Protein AF-A0A961TLB8-F1 (afdb_monomer_lite)

Structure (mmCIF, N/CA/C/O backbone):
data_AF-A0A961TLB8-F1
#
_entry.id   AF-A0A961TLB8-F1
#
loop_
_atom_site.group_PDB
_atom_site.id
_atom_site.type_symbol
_atom_site.label_atom_id
_atom_site.label_alt_id
_atom_site.label_comp_id
_atom_site.label_asym_id
_atom_site.label_entity_id
_atom_site.label_seq_id
_atom_site.pdbx_PDB_ins_code
_atom_site.Cartn_x
_atom_site.Cartn_y
_atom_site.Cartn_z
_atom_site.occupancy
_atom_site.B_iso_or_equiv
_atom_site.auth_seq_id
_atom_site.auth_comp_id
_atom_site.auth_asym_id
_atom_site.auth_atom_id
_atom_site.pdbx_PDB_model_num
ATOM 1 N N . MET A 1 1 ? 42.593 13.421 -28.107 1.00 38.81 1 MET A N 1
ATOM 2 C CA . MET A 1 1 ? 42.000 12.319 -28.885 1.00 38.81 1 MET A CA 1
ATOM 3 C C . MET A 1 1 ? 41.114 11.518 -27.947 1.00 38.81 1 MET A C 1
ATOM 5 O O . MET A 1 1 ? 41.633 10.916 -27.022 1.00 38.81 1 MET A O 1
ATOM 9 N N . ASN A 1 2 ? 39.811 11.623 -28.213 1.00 43.47 2 ASN A N 1
ATOM 10 C CA . ASN A 1 2 ? 38.687 10.736 -27.900 1.00 43.47 2 ASN A CA 1
ATOM 11 C C . ASN A 1 2 ? 38.327 10.442 -26.433 1.00 43.47 2 ASN A C 1
ATOM 13 O O . ASN A 1 2 ? 38.855 9.537 -25.796 1.00 43.47 2 ASN A O 1
ATOM 17 N N . ASP A 1 3 ? 37.362 11.235 -25.966 1.00 42.16 3 ASP A N 1
ATOM 18 C CA . ASP A 1 3 ? 36.072 10.838 -25.385 1.00 42.16 3 ASP A CA 1
ATOM 19 C C . ASP A 1 3 ? 35.928 9.415 -24.815 1.00 42.16 3 ASP A C 1
ATOM 21 O O . ASP A 1 3 ? 35.785 8.421 -25.526 1.00 42.16 3 ASP A O 1
ATOM 25 N N . THR A 1 4 ? 35.885 9.375 -23.483 1.00 55.94 4 THR A N 1
ATOM 26 C CA . THR A 1 4 ? 34.870 8.720 -22.646 1.00 55.94 4 THR A CA 1
ATOM 27 C C . THR A 1 4 ? 33.945 7.720 -23.353 1.00 55.94 4 THR A C 1
ATOM 29 O O . THR A 1 4 ? 32.931 8.097 -23.934 1.00 55.94 4 THR A O 1
ATOM 32 N N . SER A 1 5 ? 34.203 6.422 -23.182 1.00 45.62 5 SER A N 1
ATOM 33 C CA . SER A 1 5 ? 33.201 5.382 -23.440 1.00 45.62 5 SER A CA 1
ATOM 34 C C . SER A 1 5 ? 32.599 4.922 -22.112 1.00 45.62 5 SER A C 1
ATOM 36 O O . SER A 1 5 ? 32.984 3.893 -21.557 1.00 45.62 5 SER A O 1
ATOM 38 N N . CYS A 1 6 ? 31.649 5.705 -21.592 1.00 52.69 6 CYS A N 1
ATOM 39 C CA . CYS A 1 6 ? 30.725 5.279 -20.541 1.00 52.69 6 CYS A CA 1
ATOM 40 C C . CYS A 1 6 ? 29.830 4.158 -21.088 1.00 52.69 6 CYS A C 1
ATOM 42 O O . CYS A 1 6 ? 28.723 4.414 -21.548 1.00 52.69 6 CYS A O 1
ATOM 44 N N . ASN A 1 7 ? 30.310 2.918 -21.054 1.00 46.34 7 ASN A N 1
ATOM 45 C CA . ASN A 1 7 ? 29.504 1.734 -21.339 1.00 46.34 7 ASN A CA 1
ATOM 46 C C . ASN A 1 7 ? 29.252 0.974 -20.029 1.00 46.34 7 ASN A C 1
ATOM 48 O O . ASN A 1 7 ? 29.601 -0.196 -19.900 1.00 46.34 7 ASN A O 1
ATOM 52 N N . ALA A 1 8 ? 28.708 1.670 -19.022 1.00 53.56 8 ALA A N 1
ATOM 53 C CA . ALA A 1 8 ? 28.058 0.999 -17.901 1.00 53.56 8 ALA A CA 1
ATOM 54 C C . ALA A 1 8 ? 26.828 0.309 -18.493 1.00 53.56 8 ALA A C 1
ATOM 56 O O . ALA A 1 8 ? 25.924 0.964 -19.016 1.00 53.56 8 ALA A O 1
ATOM 57 N N . THR A 1 9 ? 26.891 -1.014 -18.569 1.00 55.06 9 THR A N 1
ATOM 58 C CA . THR A 1 9 ? 26.026 -1.784 -19.450 1.00 55.06 9 THR A CA 1
ATOM 59 C C . THR A 1 9 ? 24.578 -1.691 -18.974 1.00 55.06 9 THR A C 1
ATOM 61 O O . THR A 1 9 ? 24.293 -1.719 -17.780 1.00 55.06 9 THR A O 1
ATOM 64 N N . SER A 1 10 ? 23.631 -1.588 -19.907 1.00 55.62 10 SER A N 1
ATOM 65 C CA . SER A 1 10 ? 22.193 -1.506 -19.599 1.00 55.62 10 SER A CA 1
ATOM 66 C C . SER A 1 10 ? 21.684 -2.672 -18.727 1.00 55.62 10 SER A C 1
ATOM 68 O O . SER A 1 10 ? 20.637 -2.555 -18.093 1.00 55.62 10 SER A O 1
ATOM 70 N N . SER A 1 11 ? 22.427 -3.783 -18.683 1.00 59.09 11 SER A N 1
ATOM 71 C CA . SER A 1 11 ? 22.186 -4.940 -17.815 1.00 59.09 11 SER A CA 1
ATOM 72 C C . SER A 1 11 ? 22.530 -4.682 -16.345 1.00 59.09 11 SER A C 1
ATOM 74 O O . SER A 1 11 ? 21.822 -5.182 -15.471 1.00 59.09 11 SER A O 1
ATOM 76 N N . ASP A 1 12 ? 23.566 -3.886 -16.066 1.00 61.41 12 ASP A N 1
ATOM 77 C CA . ASP A 1 12 ? 23.963 -3.520 -14.700 1.00 61.41 12 ASP A CA 1
ATOM 78 C C . ASP A 1 12 ? 22.922 -2.580 -14.075 1.00 61.41 12 ASP A C 1
ATOM 80 O O . ASP A 1 12 ? 22.463 -2.811 -12.956 1.00 61.41 12 ASP A O 1
ATOM 84 N N . LEU A 1 13 ? 22.444 -1.594 -14.849 1.00 62.59 13 LEU A N 1
ATOM 85 C CA . LEU A 1 13 ? 21.357 -0.697 -14.435 1.00 62.59 13 LEU A CA 1
ATOM 86 C C . LEU A 1 13 ? 20.051 -1.457 -14.159 1.00 62.59 13 LEU A C 1
ATOM 88 O O . LEU A 1 13 ? 19.421 -1.238 -13.126 1.00 62.59 13 LEU A O 1
ATOM 92 N N . ALA A 1 14 ? 19.665 -2.391 -15.034 1.00 65.94 14 ALA A N 1
ATOM 93 C CA . ALA A 1 14 ? 18.462 -3.200 -14.833 1.00 65.94 14 ALA A CA 1
ATOM 94 C C . ALA A 1 14 ? 18.574 -4.135 -13.611 1.00 65.94 14 ALA A C 1
ATOM 96 O O . ALA A 1 14 ? 17.581 -4.394 -12.928 1.00 65.94 14 ALA A O 1
ATOM 97 N N . GLY A 1 15 ? 19.773 -4.651 -13.320 1.00 74.94 15 GLY A N 1
ATOM 98 C CA . GLY A 1 15 ? 20.042 -5.456 -12.127 1.00 74.94 15 GLY A CA 1
ATOM 99 C C . GLY A 1 15 ? 19.935 -4.652 -10.828 1.00 74.94 15 GLY A C 1
ATOM 100 O O . GLY A 1 15 ? 19.338 -5.123 -9.854 1.00 74.94 15 GLY A O 1
ATOM 101 N N . ASP A 1 16 ? 20.453 -3.424 -10.824 1.00 79.06 16 ASP A N 1
ATOM 102 C CA . ASP A 1 16 ? 20.382 -2.526 -9.670 1.00 79.06 16 ASP A CA 1
ATOM 103 C C . ASP A 1 16 ? 18.960 -2.006 -9.419 1.00 79.06 16 ASP A C 1
ATOM 105 O O . ASP A 1 16 ? 18.514 -1.975 -8.268 1.00 79.06 16 ASP A O 1
ATOM 109 N N . GLU A 1 17 ? 18.199 -1.694 -10.471 1.00 79.81 17 GLU A N 1
ATOM 110 C CA . GLU A 1 17 ? 16.787 -1.310 -10.347 1.00 79.81 17 GLU A CA 1
ATOM 111 C C . GLU A 1 17 ? 15.931 -2.439 -9.761 1.00 79.81 17 GLU A C 1
ATOM 113 O O . GLU A 1 17 ? 15.129 -2.196 -8.856 1.00 79.81 17 GLU A O 1
ATOM 118 N N . LYS A 1 18 ? 16.138 -3.689 -10.195 1.00 81.06 18 LYS A N 1
ATOM 119 C CA . LYS A 1 18 ? 15.446 -4.859 -9.623 1.00 81.06 18 LYS A CA 1
ATOM 120 C C . LYS A 1 18 ? 15.758 -5.040 -8.141 1.00 81.06 18 LYS A C 1
ATOM 122 O O . LYS A 1 18 ? 14.852 -5.257 -7.333 1.00 81.06 18 LYS A O 1
ATOM 127 N N . ARG A 1 19 ? 17.032 -4.910 -7.757 1.00 82.69 19 ARG A N 1
ATOM 128 C CA . ARG A 1 19 ? 17.449 -5.001 -6.349 1.00 82.69 19 ARG A CA 1
ATOM 129 C C . ARG A 1 19 ? 16.813 -3.892 -5.509 1.00 82.69 19 ARG A C 1
ATOM 131 O O . ARG A 1 19 ? 16.311 -4.174 -4.420 1.00 82.69 19 ARG A O 1
ATOM 138 N N . ALA A 1 20 ? 16.796 -2.660 -6.016 1.00 83.38 20 ALA A N 1
ATOM 139 C CA . ALA A 1 20 ? 16.159 -1.529 -5.348 1.00 83.38 20 ALA A CA 1
ATOM 140 C C . ALA A 1 20 ? 14.650 -1.757 -5.178 1.00 83.38 20 ALA A C 1
ATOM 142 O O . ALA A 1 20 ? 14.125 -1.595 -4.079 1.00 83.38 20 ALA A O 1
ATOM 143 N N . ASN A 1 21 ? 13.969 -2.217 -6.227 1.00 84.38 21 ASN A N 1
ATOM 144 C CA . ASN A 1 21 ? 12.544 -2.537 -6.205 1.00 84.38 21 ASN A CA 1
ATOM 145 C C . ASN A 1 21 ? 12.200 -3.586 -5.141 1.00 84.38 21 ASN A C 1
ATOM 1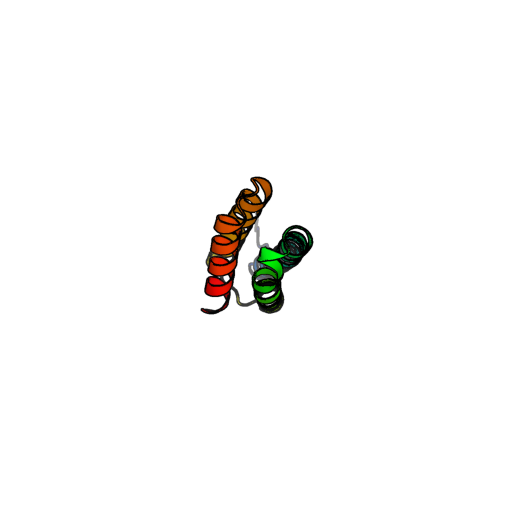47 O O . ASN A 1 21 ? 11.287 -3.389 -4.337 1.00 84.38 21 ASN A O 1
ATOM 151 N N . ARG A 1 22 ? 12.987 -4.663 -5.068 1.00 84.12 22 ARG A N 1
ATOM 152 C CA . ARG A 1 22 ? 12.828 -5.696 -4.039 1.00 84.12 22 ARG A CA 1
ATOM 153 C C . ARG A 1 22 ? 13.000 -5.136 -2.627 1.00 84.12 22 ARG A C 1
ATOM 155 O O . ARG A 1 22 ? 12.209 -5.461 -1.744 1.00 84.12 22 ARG A O 1
ATOM 162 N N . ALA A 1 23 ? 14.003 -4.284 -2.408 1.00 86.50 23 ALA A N 1
ATOM 163 C CA . ALA A 1 23 ? 14.228 -3.646 -1.111 1.00 86.50 23 ALA A CA 1
ATOM 164 C C . ALA A 1 23 ? 13.060 -2.729 -0.712 1.00 86.50 23 ALA A C 1
ATOM 166 O O . ALA A 1 23 ? 12.606 -2.773 0.432 1.00 86.50 23 ALA A O 1
ATOM 167 N N . ARG A 1 24 ? 12.523 -1.947 -1.656 1.00 87.38 24 ARG A N 1
ATOM 168 C CA . ARG A 1 24 ? 11.373 -1.067 -1.409 1.00 87.38 24 ARG A CA 1
ATOM 169 C C . ARG A 1 24 ? 10.109 -1.852 -1.067 1.00 87.38 24 ARG A C 1
ATOM 171 O O . ARG A 1 24 ? 9.450 -1.520 -0.087 1.00 87.38 24 ARG A O 1
ATOM 178 N N . LEU A 1 25 ? 9.817 -2.945 -1.775 1.00 87.06 25 LEU A N 1
ATOM 179 C CA . LEU A 1 25 ? 8.674 -3.808 -1.445 1.00 87.06 25 LEU A CA 1
ATOM 180 C C . LEU A 1 25 ? 8.855 -4.560 -0.117 1.00 87.06 25 LEU A C 1
ATOM 182 O O . LEU A 1 25 ? 7.892 -4.753 0.628 1.00 87.06 25 LEU A O 1
ATOM 186 N N . ALA A 1 26 ? 10.085 -4.939 0.238 1.00 88.06 26 ALA A N 1
ATOM 187 C CA . ALA A 1 26 ? 10.370 -5.492 1.560 1.00 88.06 26 ALA A CA 1
ATOM 188 C C . ALA A 1 26 ? 10.090 -4.465 2.674 1.00 88.06 26 ALA A C 1
ATOM 190 O O . ALA A 1 26 ? 9.439 -4.802 3.665 1.00 88.06 26 ALA A O 1
ATOM 191 N N . MET A 1 27 ? 10.499 -3.204 2.488 1.00 88.81 27 MET A N 1
ATOM 192 C CA . MET A 1 27 ? 10.158 -2.122 3.420 1.00 88.81 27 MET A CA 1
ATOM 193 C C . MET A 1 27 ? 8.651 -1.858 3.467 1.00 88.81 27 MET A C 1
ATOM 195 O O . MET A 1 27 ? 8.095 -1.717 4.552 1.00 88.81 27 MET A O 1
ATOM 199 N N . ALA A 1 28 ? 7.967 -1.862 2.322 1.00 88.44 28 ALA A N 1
ATOM 200 C CA . ALA A 1 28 ? 6.515 -1.718 2.267 1.00 88.44 28 ALA A CA 1
ATOM 201 C C . ALA A 1 28 ? 5.802 -2.811 3.076 1.00 88.44 28 ALA A C 1
ATOM 203 O O . ALA A 1 28 ? 4.903 -2.517 3.859 1.00 88.44 28 ALA A O 1
ATOM 204 N N . THR A 1 29 ? 6.266 -4.059 2.964 1.00 90.62 29 THR A N 1
ATOM 205 C CA . THR A 1 29 ? 5.750 -5.182 3.762 1.00 90.62 29 THR A CA 1
ATOM 206 C C . THR A 1 29 ? 5.921 -4.925 5.261 1.00 90.62 29 THR A C 1
ATOM 208 O O . THR A 1 29 ? 5.001 -5.179 6.037 1.00 90.62 29 THR A O 1
ATOM 211 N N . PHE A 1 30 ? 7.083 -4.412 5.675 1.00 90.25 30 PHE A N 1
ATOM 212 C CA . PHE A 1 30 ? 7.353 -4.076 7.073 1.00 90.25 30 PHE A CA 1
ATOM 213 C C . PHE A 1 30 ? 6.419 -2.974 7.588 1.00 90.25 30 PHE A C 1
ATOM 215 O O . PHE A 1 30 ? 5.827 -3.125 8.653 1.00 90.25 30 PHE A O 1
ATOM 222 N N . PHE A 1 31 ? 6.239 -1.897 6.823 1.00 88.81 31 PHE A N 1
ATOM 223 C CA . PHE A 1 31 ? 5.374 -0.786 7.215 1.00 88.81 31 PHE A CA 1
ATOM 224 C C . PHE A 1 31 ? 3.903 -1.184 7.314 1.00 88.81 31 PHE A C 1
ATOM 226 O O . PHE A 1 31 ? 3.244 -0.832 8.287 1.00 88.81 31 PHE A O 1
ATOM 233 N N . ILE A 1 32 ? 3.399 -1.968 6.360 1.00 89.69 32 ILE A N 1
ATOM 234 C CA . ILE A 1 32 ? 2.024 -2.478 6.407 1.00 89.69 32 ILE A CA 1
ATOM 235 C C . ILE A 1 32 ? 1.826 -3.375 7.639 1.00 89.69 32 ILE A C 1
ATOM 237 O O . ILE A 1 32 ? 0.826 -3.251 8.342 1.00 89.69 32 ILE A O 1
ATOM 241 N N . ALA A 1 33 ? 2.802 -4.232 7.959 1.00 88.38 33 ALA A N 1
ATOM 242 C CA . ALA A 1 33 ? 2.751 -5.048 9.171 1.00 88.38 33 ALA A CA 1
ATOM 243 C C . ALA A 1 33 ? 2.799 -4.200 10.457 1.00 88.38 33 ALA A C 1
ATOM 245 O O . ALA A 1 33 ? 2.127 -4.528 11.431 1.00 88.38 33 ALA A O 1
ATOM 246 N N . ALA A 1 34 ? 3.555 -3.098 10.466 1.00 89.38 34 ALA A N 1
ATOM 247 C CA . ALA A 1 34 ? 3.596 -2.179 11.600 1.00 89.38 34 ALA A CA 1
ATOM 248 C C . ALA A 1 34 ? 2.240 -1.491 11.831 1.00 89.38 34 ALA A C 1
ATOM 250 O O . ALA A 1 34 ? 1.788 -1.426 12.972 1.00 89.38 34 ALA A O 1
ATOM 251 N N . ILE A 1 35 ? 1.558 -1.054 10.765 1.00 88.88 35 ILE A N 1
ATOM 252 C CA . ILE A 1 35 ? 0.202 -0.484 10.859 1.00 88.88 35 ILE A CA 1
ATOM 253 C C . ILE A 1 35 ? -0.765 -1.508 11.468 1.00 88.88 35 ILE A C 1
ATOM 255 O O . ILE A 1 35 ? -1.503 -1.166 12.386 1.00 88.88 35 ILE A O 1
ATOM 259 N N . ALA A 1 36 ? -0.713 -2.772 11.031 1.00 89.31 36 ALA A N 1
ATOM 260 C CA . ALA A 1 36 ? -1.556 -3.845 11.571 1.00 89.31 36 ALA A CA 1
ATOM 261 C C . ALA A 1 36 ? -1.392 -4.045 13.089 1.00 89.31 36 ALA A C 1
ATOM 263 O O . ALA A 1 36 ? -2.352 -4.366 13.786 1.00 89.31 36 ALA A O 1
ATOM 264 N N . LEU A 1 37 ? -0.166 -3.878 13.598 1.00 86.06 37 LEU A N 1
ATOM 265 C CA . LEU A 1 37 ? 0.146 -4.032 15.020 1.00 86.06 37 LEU A CA 1
ATOM 266 C C . LEU A 1 37 ? -0.346 -2.849 15.861 1.00 86.06 37 LEU A C 1
ATOM 268 O O . LEU A 1 37 ? -0.714 -3.041 17.018 1.00 86.06 37 LEU A O 1
ATOM 272 N N . VAL A 1 38 ? -0.325 -1.638 15.299 1.00 88.19 38 VAL A N 1
ATOM 273 C CA . VAL A 1 38 ? -0.702 -0.404 16.007 1.00 88.19 38 VAL A CA 1
ATOM 274 C C . VAL A 1 38 ? -2.205 -0.126 15.908 1.00 88.19 38 VAL A C 1
ATOM 276 O O . VAL A 1 38 ? -2.800 0.319 16.887 1.00 88.19 38 VAL A O 1
ATOM 279 N N . SER A 1 39 ? -2.826 -0.439 14.768 1.00 87.56 39 SER A N 1
ATOM 280 C CA . SER A 1 39 ? -4.262 -0.284 14.512 1.00 87.56 39 SER A CA 1
ATOM 281 C C . SER A 1 39 ? -4.910 -1.653 14.251 1.00 87.56 39 SER A C 1
ATOM 283 O O . SER A 1 39 ? -4.976 -2.0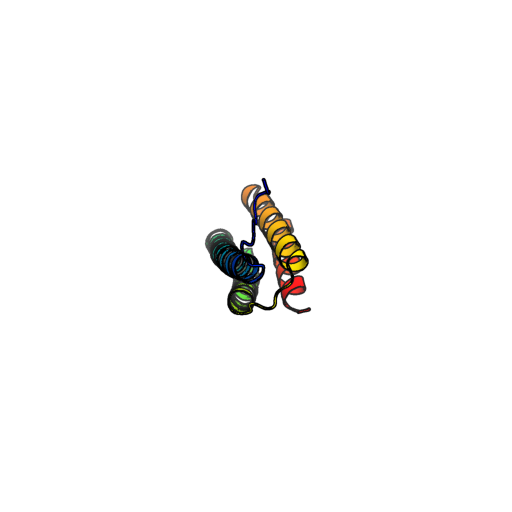95 13.101 1.00 87.56 39 SER A O 1
ATOM 285 N N . PRO A 1 40 ? -5.457 -2.326 15.286 1.00 86.81 40 PRO A N 1
ATOM 286 C CA . PRO A 1 40 ? -6.125 -3.624 15.137 1.00 86.81 40 PRO A CA 1
ATOM 287 C C . PRO A 1 40 ? -7.314 -3.597 14.167 1.00 86.81 40 PRO A C 1
ATOM 289 O O . PRO A 1 40 ? -7.633 -4.608 13.549 1.00 86.81 40 PRO A O 1
ATOM 292 N N . SER A 1 41 ? -7.947 -2.430 14.013 1.00 87.25 41 SER A N 1
ATOM 293 C CA . SER A 1 41 ? -9.028 -2.153 13.057 1.00 87.25 41 SER A CA 1
ATOM 294 C C . SER A 1 41 ? -8.612 -2.294 11.589 1.00 87.25 41 SER A C 1
ATOM 296 O O . SER A 1 41 ? -9.488 -2.392 10.736 1.00 87.25 41 SER A O 1
ATOM 298 N N . LEU A 1 42 ? -7.305 -2.278 11.305 1.00 89.69 42 LEU A N 1
ATOM 299 C CA . LEU A 1 42 ? -6.716 -2.376 9.968 1.00 89.69 42 LEU A CA 1
ATOM 300 C C . LEU A 1 42 ? -5.964 -3.694 9.758 1.00 89.69 42 LEU A C 1
ATOM 302 O O . LEU A 1 42 ? -5.351 -3.890 8.709 1.00 89.69 42 LEU A O 1
ATOM 306 N N . ALA A 1 43 ? -5.929 -4.574 10.763 1.00 89.62 43 ALA A N 1
ATOM 307 C CA . ALA A 1 43 ? -5.044 -5.732 10.765 1.00 89.62 43 ALA A CA 1
ATOM 308 C C . ALA A 1 43 ? -5.358 -6.726 9.637 1.00 89.62 43 ALA A C 1
ATOM 310 O O . ALA A 1 43 ? -4.431 -7.270 9.035 1.00 89.62 43 ALA A O 1
ATOM 311 N N . GLU A 1 44 ? -6.639 -6.928 9.321 1.00 89.31 44 GLU A N 1
ATOM 312 C CA . GLU A 1 44 ? -7.077 -7.813 8.238 1.00 89.31 44 GLU A CA 1
ATOM 313 C C . GLU A 1 44 ? -6.646 -7.261 6.872 1.00 89.31 44 GLU A C 1
ATOM 315 O O . GLU A 1 44 ? -5.929 -7.934 6.128 1.00 89.31 44 GLU A O 1
ATOM 320 N N . GLU A 1 45 ? -6.967 -5.997 6.578 1.00 90.62 45 GLU A N 1
ATOM 321 C CA . GLU A 1 45 ? -6.599 -5.359 5.313 1.00 90.62 45 GLU A CA 1
ATOM 322 C C . GLU A 1 45 ? -5.080 -5.263 5.147 1.00 90.62 45 GLU A C 1
ATOM 324 O O . GLU A 1 45 ? -4.554 -5.482 4.051 1.00 90.62 45 GLU A O 1
ATOM 329 N N . CYS A 1 46 ? -4.356 -4.969 6.228 1.00 91.25 46 CYS A N 1
ATOM 330 C CA . CYS A 1 46 ? -2.899 -4.947 6.224 1.00 91.25 46 CYS A CA 1
ATOM 331 C C . CYS A 1 46 ? -2.312 -6.338 5.965 1.00 91.25 46 CYS A C 1
ATOM 333 O O . CYS A 1 46 ? -1.370 -6.458 5.183 1.00 91.25 46 CYS A O 1
ATOM 335 N N . SER A 1 47 ? -2.850 -7.391 6.586 1.00 89.94 47 SER A N 1
ATOM 336 C CA . SER A 1 47 ? -2.359 -8.763 6.419 1.00 89.94 47 SER A CA 1
ATOM 337 C C . SER A 1 47 ? -2.485 -9.233 4.968 1.00 89.94 47 SER A C 1
ATOM 339 O O . SER A 1 47 ? -1.496 -9.673 4.371 1.00 89.94 47 SER A O 1
ATOM 341 N N . ASP A 1 48 ? -3.665 -9.056 4.370 1.00 90.12 48 ASP A N 1
ATOM 342 C CA . ASP A 1 48 ? -3.915 -9.375 2.960 1.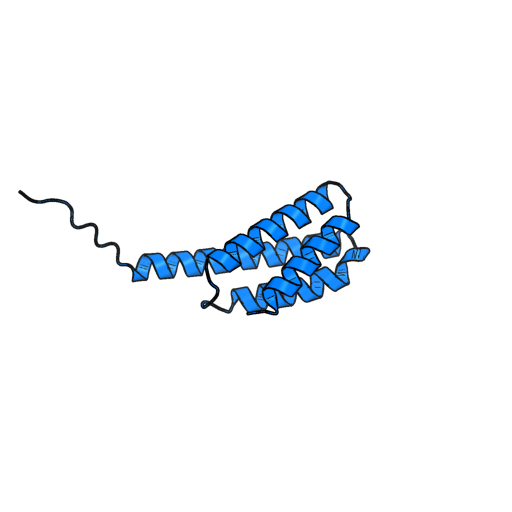00 90.12 48 ASP A CA 1
ATOM 343 C C . ASP A 1 48 ? -2.942 -8.634 2.041 1.00 90.12 48 ASP A C 1
ATOM 345 O O . ASP A 1 48 ? -2.302 -9.208 1.153 1.00 90.12 48 ASP A O 1
ATOM 349 N N . THR A 1 49 ? -2.797 -7.333 2.285 1.00 90.50 49 THR A N 1
ATOM 350 C CA . THR A 1 49 ? -1.983 -6.455 1.451 1.00 90.50 49 THR A CA 1
ATOM 351 C C . THR A 1 49 ? -0.493 -6.769 1.596 1.00 90.50 49 THR A C 1
ATOM 353 O O . THR A 1 49 ? 0.228 -6.814 0.599 1.00 90.50 49 THR A O 1
ATOM 356 N N . ALA A 1 50 ? -0.017 -7.074 2.805 1.00 89.62 50 ALA A N 1
ATOM 357 C CA . ALA A 1 50 ? 1.362 -7.487 3.056 1.00 89.62 50 ALA A CA 1
ATOM 358 C C . ALA A 1 50 ? 1.714 -8.797 2.330 1.00 89.62 50 ALA A C 1
ATOM 360 O O . ALA A 1 50 ? 2.843 -8.954 1.855 1.00 89.62 50 ALA A O 1
ATOM 361 N N . GLY A 1 51 ? 0.757 -9.723 2.207 1.00 88.56 51 GLY A N 1
ATOM 362 C CA . GLY A 1 51 ? 0.909 -10.940 1.409 1.00 88.56 51 GLY A CA 1
ATOM 363 C C . GLY A 1 51 ? 1.157 -10.638 -0.071 1.00 88.56 51 GLY A C 1
ATOM 364 O O . GLY A 1 51 ? 2.110 -11.160 -0.656 1.00 88.56 51 GLY A O 1
ATOM 365 N N . LEU A 1 52 ? 0.359 -9.740 -0.653 1.00 88.75 52 LEU A N 1
ATOM 366 C CA . LEU A 1 52 ? 0.500 -9.325 -2.053 1.00 88.75 52 LEU A CA 1
ATOM 367 C C . LEU A 1 52 ? 1.792 -8.544 -2.308 1.00 88.75 52 LEU A C 1
ATOM 369 O O . LEU A 1 52 ? 2.492 -8.823 -3.277 1.00 88.75 52 LEU A O 1
ATOM 373 N N . VAL A 1 53 ? 2.163 -7.619 -1.420 1.00 87.81 53 VAL A N 1
ATOM 374 C CA . VAL A 1 53 ? 3.428 -6.871 -1.529 1.00 87.81 53 VAL A CA 1
ATOM 375 C C . VAL A 1 53 ? 4.624 -7.823 -1.471 1.00 87.81 53 VAL A C 1
ATOM 377 O O . VAL A 1 53 ? 5.583 -7.671 -2.228 1.00 87.81 53 VAL A O 1
ATOM 380 N N . ARG A 1 54 ? 4.564 -8.856 -0.622 1.00 87.38 54 ARG A N 1
ATOM 381 C CA . ARG A 1 54 ? 5.602 -9.890 -0.548 1.00 87.38 54 ARG A CA 1
ATOM 382 C C . ARG A 1 54 ? 5.661 -10.746 -1.813 1.00 87.38 54 ARG A C 1
ATOM 384 O O . ARG A 1 54 ? 6.758 -11.140 -2.210 1.00 87.38 54 ARG A O 1
ATOM 391 N N . ALA A 1 55 ? 4.518 -11.049 -2.425 1.00 87.00 55 ALA A N 1
ATOM 392 C CA . ALA A 1 55 ? 4.470 -11.737 -3.712 1.00 87.00 55 ALA A CA 1
ATOM 393 C C . ALA A 1 55 ? 5.095 -10.869 -4.815 1.00 87.00 55 ALA A C 1
ATOM 395 O O . ALA A 1 55 ? 5.999 -11.336 -5.503 1.00 87.00 55 ALA A O 1
ATOM 396 N N . ALA A 1 56 ? 4.731 -9.586 -4.881 1.00 85.19 56 ALA A N 1
ATOM 397 C CA . ALA A 1 56 ? 5.324 -8.619 -5.802 1.00 85.19 56 ALA A CA 1
ATOM 398 C C . ALA A 1 56 ? 6.837 -8.450 -5.582 1.00 85.19 56 ALA A C 1
ATOM 400 O O . ALA A 1 56 ? 7.585 -8.287 -6.535 1.00 85.19 56 ALA A O 1
ATOM 401 N N . ALA A 1 57 ? 7.333 -8.558 -4.342 1.00 84.19 57 ALA A N 1
ATOM 402 C CA . ALA A 1 57 ? 8.771 -8.474 -4.054 1.00 84.19 57 ALA A CA 1
ATOM 403 C C . ALA A 1 57 ? 9.576 -9.639 -4.656 1.00 84.19 57 ALA A C 1
ATOM 405 O O . ALA A 1 57 ? 10.795 -9.539 -4.818 1.00 84.19 57 ALA A O 1
ATOM 406 N N . ARG A 1 58 ? 8.904 -10.760 -4.940 1.00 82.81 58 ARG A N 1
ATOM 407 C CA . ARG A 1 58 ? 9.482 -11.939 -5.596 1.00 82.81 58 ARG A CA 1
ATOM 408 C C . ARG A 1 58 ? 9.320 -11.895 -7.115 1.00 82.81 58 ARG A C 1
ATOM 410 O O . ARG A 1 58 ? 9.962 -12.695 -7.789 1.00 82.81 58 ARG A O 1
ATOM 417 N N . ASP A 1 59 ? 8.486 -10.994 -7.629 1.00 81.88 59 ASP A N 1
ATOM 418 C CA . ASP A 1 59 ? 8.247 -10.809 -9.052 1.00 81.88 59 ASP A CA 1
ATOM 419 C C . ASP A 1 59 ? 9.121 -9.671 -9.603 1.00 81.88 59 ASP A C 1
ATOM 421 O O . ASP A 1 59 ? 8.886 -8.485 -9.372 1.00 81.88 59 ASP A O 1
ATOM 425 N N . ASP A 1 60 ? 10.149 -10.040 -10.366 1.00 73.75 60 ASP A N 1
ATOM 426 C CA . ASP A 1 60 ? 11.082 -9.089 -10.977 1.00 73.75 60 ASP A CA 1
ATOM 427 C C . ASP A 1 60 ? 10.527 -8.443 -12.268 1.00 73.75 60 ASP A C 1
ATOM 429 O O . ASP A 1 60 ? 11.247 -7.689 -12.931 1.00 73.75 60 ASP A O 1
ATOM 433 N N . SER A 1 61 ? 9.280 -8.745 -12.655 1.00 78.44 61 SER A N 1
ATOM 434 C CA . SER A 1 61 ? 8.633 -8.216 -13.864 1.00 78.44 61 SER A CA 1
ATOM 435 C C . SER A 1 61 ? 7.841 -6.923 -13.638 1.00 78.44 61 SER A C 1
ATOM 437 O O . SER A 1 61 ? 7.347 -6.328 -14.599 1.00 78.44 61 SER A O 1
ATOM 439 N N . MET A 1 62 ? 7.737 -6.450 -12.389 1.00 76.88 62 MET A N 1
ATOM 440 C CA . MET A 1 62 ? 6.872 -5.317 -12.073 1.00 76.88 62 MET A CA 1
ATOM 441 C C . MET A 1 62 ? 7.366 -4.002 -12.718 1.00 76.88 62 MET A C 1
ATOM 443 O O . MET A 1 62 ? 8.498 -3.575 -12.463 1.00 76.88 62 MET A O 1
ATOM 447 N N . PRO A 1 63 ? 6.525 -3.312 -13.516 1.00 77.81 63 PRO A N 1
ATOM 448 C CA . PRO A 1 63 ? 6.888 -2.051 -14.157 1.00 77.81 63 PRO A CA 1
ATOM 449 C C . PRO A 1 63 ? 7.221 -0.941 -13.153 1.00 77.81 63 PRO A C 1
ATOM 451 O O . PRO A 1 63 ? 6.576 -0.811 -12.109 1.00 77.81 63 PRO A O 1
ATOM 454 N N . ARG A 1 64 ? 8.164 -0.064 -13.518 1.00 77.88 64 ARG A N 1
ATOM 455 C CA . ARG A 1 64 ? 8.590 1.084 -12.697 1.00 77.88 64 ARG A CA 1
ATOM 456 C C . ARG A 1 64 ? 7.430 2.005 -12.302 1.00 77.88 64 ARG A C 1
ATOM 458 O O . ARG A 1 64 ? 7.344 2.413 -11.148 1.00 77.88 64 ARG A O 1
ATOM 465 N N . ASP A 1 65 ? 6.511 2.281 -13.223 1.00 81.00 65 ASP A N 1
ATOM 466 C CA . ASP A 1 65 ? 5.355 3.151 -12.961 1.00 81.00 65 ASP A CA 1
ATOM 467 C C . ASP A 1 65 ? 4.388 2.540 -11.938 1.00 81.00 65 ASP A C 1
ATOM 469 O O . ASP A 1 65 ? 3.816 3.250 -11.103 1.00 81.00 65 ASP A O 1
ATOM 473 N N . LYS A 1 66 ? 4.244 1.206 -11.947 1.00 80.06 66 LYS A N 1
ATOM 474 C CA . LYS A 1 66 ? 3.459 0.491 -10.933 1.00 80.06 66 LYS A CA 1
ATOM 475 C C . LYS A 1 66 ? 4.134 0.585 -9.567 1.00 80.06 66 LYS A C 1
ATOM 477 O O . LYS A 1 66 ? 3.459 0.888 -8.589 1.00 80.06 66 LYS A O 1
ATOM 482 N N . MET A 1 67 ? 5.458 0.422 -9.505 1.00 82.44 67 MET A N 1
ATOM 483 C CA . MET A 1 67 ? 6.212 0.595 -8.259 1.00 82.44 67 MET A CA 1
ATOM 484 C C . MET A 1 67 ? 6.033 1.996 -7.668 1.00 82.44 67 MET A C 1
ATOM 486 O O . MET A 1 67 ? 5.691 2.133 -6.497 1.00 82.44 67 MET A O 1
ATOM 490 N N . HIS A 1 68 ? 6.170 3.032 -8.496 1.00 84.06 68 HIS A N 1
ATOM 491 C CA . HIS A 1 68 ? 5.988 4.421 -8.066 1.00 84.06 68 HIS A CA 1
ATOM 492 C C . HIS A 1 68 ? 4.572 4.691 -7.540 1.00 84.06 68 HIS A C 1
ATOM 494 O O . HIS A 1 68 ? 4.368 5.444 -6.587 1.00 84.06 68 HIS A O 1
ATOM 500 N N . THR A 1 69 ? 3.573 4.049 -8.144 1.00 85.25 69 THR A N 1
ATOM 501 C CA . THR A 1 69 ? 2.180 4.140 -7.694 1.00 85.25 69 THR A CA 1
ATOM 502 C C . THR A 1 69 ? 1.987 3.495 -6.319 1.00 85.25 69 THR A C 1
ATOM 504 O O . THR A 1 69 ? 1.324 4.083 -5.462 1.00 85.25 69 THR A O 1
ATOM 507 N N . LEU A 1 70 ? 2.594 2.326 -6.085 1.00 84.62 70 LEU A N 1
ATOM 508 C CA . LEU A 1 70 ? 2.548 1.628 -4.796 1.00 84.62 70 LEU A CA 1
ATOM 509 C C . LEU A 1 70 ? 3.261 2.414 -3.695 1.00 84.62 70 LEU A C 1
ATOM 511 O O . LEU A 1 70 ? 2.708 2.569 -2.611 1.00 84.62 70 LEU A O 1
ATOM 515 N N . GLU A 1 71 ? 4.446 2.954 -3.980 1.00 85.69 71 GLU A N 1
ATOM 516 C CA . GLU A 1 71 ? 5.201 3.786 -3.035 1.00 85.69 71 GLU A CA 1
ATOM 517 C C . GLU A 1 71 ? 4.377 4.991 -2.583 1.00 85.69 71 GLU A C 1
ATOM 519 O O . GLU A 1 71 ? 4.200 5.207 -1.386 1.00 85.69 71 GLU A O 1
ATOM 524 N N . ARG A 1 72 ? 3.768 5.716 -3.527 1.00 89.31 72 ARG A N 1
ATOM 525 C CA . ARG A 1 72 ? 2.910 6.860 -3.197 1.00 89.31 72 ARG A CA 1
ATOM 526 C C . ARG A 1 72 ? 1.684 6.474 -2.376 1.00 89.31 72 ARG A C 1
ATOM 528 O O . ARG A 1 72 ? 1.277 7.238 -1.506 1.00 89.31 72 ARG A O 1
ATOM 535 N N . ALA A 1 73 ? 1.048 5.344 -2.677 1.00 87.94 73 ALA A N 1
ATOM 536 C CA . ALA A 1 73 ? -0.101 4.872 -1.904 1.00 87.94 73 ALA A CA 1
ATOM 537 C C . ALA A 1 73 ? 0.308 4.472 -0.478 1.00 87.94 73 ALA A C 1
ATOM 539 O O . ALA A 1 73 ? -0.377 4.830 0.478 1.00 87.94 73 ALA A O 1
ATOM 540 N N . LEU A 1 74 ? 1.467 3.830 -0.315 1.00 87.88 74 LEU A N 1
ATOM 541 C CA . LEU A 1 74 ? 2.024 3.515 0.997 1.00 87.88 74 LEU A CA 1
ATOM 542 C C . LEU A 1 74 ? 2.368 4.781 1.796 1.00 87.88 74 LEU A C 1
ATOM 544 O O . LEU A 1 74 ? 2.028 4.868 2.973 1.00 87.88 74 LEU A O 1
ATOM 548 N N . GLU A 1 75 ? 3.003 5.774 1.170 1.00 90.62 75 GLU A N 1
ATOM 549 C CA . GLU A 1 75 ? 3.307 7.063 1.806 1.00 90.62 75 GLU A CA 1
ATOM 550 C C . GLU A 1 75 ? 2.038 7.767 2.298 1.00 90.62 75 GLU A C 1
ATOM 552 O O . GLU A 1 75 ? 2.010 8.279 3.419 1.00 90.62 75 GLU A O 1
ATOM 557 N N . ARG A 1 76 ? 0.962 7.755 1.498 1.00 91.81 76 ARG A N 1
ATOM 558 C CA . ARG A 1 76 ? -0.337 8.300 1.917 1.00 91.81 76 ARG A CA 1
ATOM 559 C C . ARG A 1 76 ? -0.936 7.499 3.068 1.00 91.81 76 ARG A C 1
ATOM 561 O O . ARG A 1 76 ? -1.326 8.104 4.063 1.00 91.81 76 ARG A O 1
ATOM 568 N N . ALA A 1 77 ? -0.951 6.166 2.985 1.00 90.25 77 ALA A N 1
ATOM 569 C CA . ALA A 1 77 ? -1.453 5.303 4.056 1.00 90.25 77 ALA A CA 1
ATOM 570 C C . ALA A 1 77 ? -0.730 5.564 5.388 1.00 90.25 77 ALA A C 1
ATOM 572 O O . ALA A 1 77 ? -1.379 5.743 6.419 1.00 90.25 77 ALA A O 1
ATOM 573 N N . LEU A 1 78 ? 0.603 5.664 5.355 1.00 89.00 78 LEU A N 1
ATOM 574 C CA . LEU A 1 78 ? 1.427 6.008 6.514 1.00 89.00 78 LEU A CA 1
ATOM 575 C C . LEU A 1 78 ? 1.139 7.421 7.025 1.00 89.00 78 LEU A C 1
ATOM 577 O O . LEU A 1 78 ? 1.036 7.627 8.231 1.00 89.00 78 LEU A O 1
ATOM 581 N N . GLY A 1 79 ? 0.966 8.388 6.122 1.00 92.25 79 GLY A N 1
ATOM 582 C CA . GLY A 1 79 ? 0.600 9.757 6.475 1.00 92.25 79 GLY A CA 1
ATOM 583 C C . GLY A 1 79 ? -0.760 9.854 7.171 1.00 92.25 79 GLY A C 1
ATOM 584 O O . GLY A 1 79 ? -0.900 10.612 8.130 1.00 92.25 79 GLY A O 1
ATOM 585 N N . HIS A 1 80 ? -1.751 9.075 6.731 1.00 92.56 80 HIS A N 1
ATOM 586 C CA . HIS A 1 80 ? -3.064 9.000 7.374 1.00 92.56 80 HIS A CA 1
ATOM 587 C C . HIS A 1 80 ? -2.997 8.301 8.732 1.00 92.56 80 HIS A C 1
ATOM 589 O O . HIS A 1 80 ? -3.514 8.836 9.711 1.00 92.56 80 HIS A O 1
ATOM 595 N N . HIS A 1 81 ? -2.276 7.180 8.823 1.00 88.81 81 HIS A N 1
ATOM 596 C CA . HIS A 1 81 ? -2.062 6.480 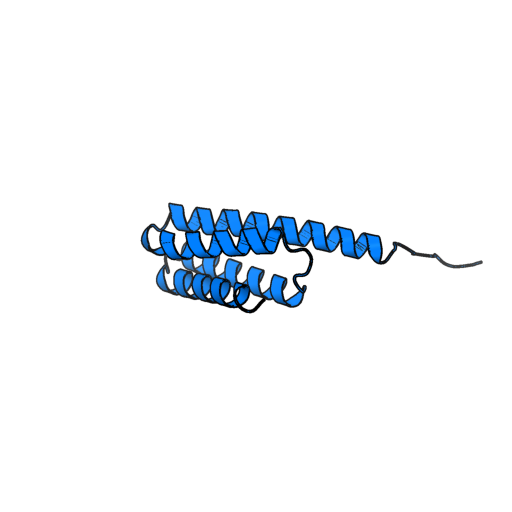10.089 1.00 88.81 81 HIS A CA 1
ATOM 597 C C . HIS A 1 81 ? -1.354 7.369 11.124 1.00 88.81 81 HIS A C 1
ATOM 599 O O . HIS A 1 81 ? -1.803 7.478 12.260 1.00 88.81 81 HIS A O 1
ATOM 605 N N . ALA A 1 82 ? -0.312 8.103 10.718 1.00 89.31 82 ALA A N 1
ATOM 606 C CA . ALA A 1 82 ? 0.400 9.040 11.590 1.00 89.31 82 ALA A CA 1
ATOM 607 C C . ALA A 1 82 ? -0.480 10.200 12.097 1.00 89.31 82 ALA A C 1
ATOM 609 O O . ALA A 1 82 ? -0.182 10.796 13.130 1.00 89.31 82 ALA A O 1
ATOM 610 N N . ARG A 1 83 ? -1.562 10.529 11.382 1.00 92.00 83 ARG A N 1
ATOM 611 C CA . ARG A 1 83 ? -2.558 11.536 11.784 1.00 92.00 83 ARG A CA 1
ATOM 612 C C . ARG A 1 83 ? -3.703 10.952 12.619 1.00 92.00 83 ARG A C 1
ATOM 614 O O . ARG A 1 83 ? -4.556 11.717 13.057 1.00 92.00 83 ARG A O 1
ATOM 621 N N . GLY A 1 84 ? -3.734 9.634 12.826 1.00 89.19 84 GLY A N 1
ATOM 622 C CA . GLY A 1 84 ? -4.836 8.931 13.487 1.00 89.19 84 GLY A CA 1
ATOM 623 C C . GLY A 1 84 ? -6.094 8.791 12.623 1.00 89.19 84 GLY A C 1
ATOM 624 O O . GLY A 1 84 ? -7.174 8.551 13.155 1.00 89.19 84 GLY A O 1
ATOM 625 N N . ASP A 1 85 ? -5.980 8.962 11.302 1.00 92.94 85 ASP A N 1
ATOM 626 C CA . ASP A 1 85 ? -7.086 8.783 10.358 1.00 92.94 85 ASP A CA 1
ATOM 627 C C . ASP A 1 85 ? -7.078 7.354 9.799 1.00 92.94 85 ASP A C 1
ATOM 629 O O . ASP A 1 85 ? -6.636 7.084 8.677 1.00 92.94 85 ASP A O 1
ATOM 633 N N . ASP A 1 86 ? -7.553 6.418 10.620 1.00 88.62 86 ASP A N 1
ATOM 634 C CA . ASP A 1 86 ? -7.615 4.996 10.270 1.00 88.62 86 ASP A CA 1
ATOM 635 C C . ASP A 1 86 ? -8.514 4.736 9.049 1.00 88.62 86 ASP A C 1
ATOM 637 O O . ASP A 1 86 ? -8.245 3.823 8.269 1.00 88.62 86 ASP A O 1
ATOM 641 N N . LEU A 1 87 ?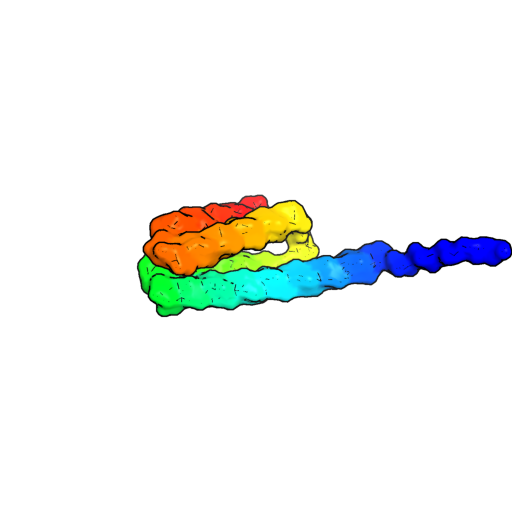 -9.563 5.542 8.832 1.00 90.69 87 LEU A N 1
ATOM 642 C CA . LEU A 1 87 ? -10.455 5.364 7.685 1.00 90.69 87 LEU A CA 1
ATOM 643 C C . LEU A 1 87 ? -9.734 5.688 6.376 1.00 90.69 87 LEU A C 1
ATOM 645 O O . LEU A 1 87 ? -9.782 4.885 5.442 1.00 90.69 87 LEU A O 1
ATOM 649 N N . ALA A 1 88 ? -9.055 6.834 6.307 1.00 92.19 88 ALA A N 1
ATOM 650 C CA . ALA A 1 88 ? -8.276 7.190 5.129 1.00 92.19 88 ALA A CA 1
ATOM 651 C C . ALA A 1 88 ? -7.088 6.236 4.929 1.00 92.19 88 ALA A C 1
ATOM 653 O O . ALA A 1 88 ? -6.820 5.821 3.801 1.00 92.19 88 ALA A O 1
ATOM 654 N N . CYS A 1 89 ? -6.441 5.801 6.017 1.00 92.62 89 CYS A N 1
ATOM 655 C CA . CYS A 1 89 ? -5.402 4.773 5.959 1.00 92.62 89 CYS A CA 1
ATOM 656 C C . CYS A 1 89 ? -5.929 3.478 5.320 1.00 92.62 89 CYS A C 1
ATOM 658 O O . CYS A 1 89 ? -5.337 2.962 4.371 1.00 92.62 89 CYS A O 1
ATOM 660 N N . ARG A 1 90 ? -7.098 2.998 5.762 1.00 92.25 90 ARG A N 1
ATOM 661 C CA . ARG A 1 90 ? -7.747 1.804 5.209 1.00 92.25 90 ARG A CA 1
ATOM 662 C C . ARG A 1 90 ? -8.054 1.927 3.722 1.00 92.25 90 ARG A C 1
ATOM 664 O O . ARG A 1 90 ? -7.925 0.947 2.986 1.00 92.25 90 ARG A O 1
ATOM 671 N N . LEU A 1 91 ? -8.509 3.096 3.275 1.00 91.81 91 LEU A N 1
ATOM 672 C CA . LEU A 1 91 ? -8.819 3.333 1.864 1.00 91.81 91 LEU A CA 1
ATOM 673 C C . LEU A 1 91 ? -7.555 3.259 1.002 1.00 91.81 91 LEU A C 1
ATOM 675 O O . LEU A 1 91 ? -7.575 2.610 -0.043 1.00 91.81 91 LEU A O 1
ATOM 679 N N . GLU A 1 92 ? -6.447 3.835 1.466 1.00 93.00 92 GLU A N 1
ATOM 680 C CA . GLU A 1 92 ? -5.163 3.755 0.763 1.00 93.00 92 GLU A CA 1
ATOM 681 C C . GLU A 1 92 ? -4.601 2.327 0.744 1.00 93.00 92 GLU A C 1
ATOM 683 O O . GLU A 1 92 ? -4.155 1.865 -0.306 1.00 93.00 92 GLU A O 1
ATOM 688 N N . ILE A 1 93 ? -4.697 1.578 1.851 1.00 91.38 93 ILE A N 1
ATOM 689 C CA . ILE A 1 93 ? -4.290 0.160 1.891 1.00 91.38 93 ILE A CA 1
ATOM 690 C C . ILE A 1 93 ? -5.132 -0.682 0.926 1.00 91.38 93 ILE A C 1
ATOM 692 O O . ILE A 1 93 ? -4.589 -1.491 0.175 1.00 91.38 93 ILE A O 1
ATOM 696 N N . ASN A 1 94 ? -6.445 -0.453 0.862 1.00 90.31 94 ASN A N 1
ATOM 697 C CA . ASN A 1 94 ? -7.306 -1.135 -0.104 1.00 90.31 94 ASN A CA 1
ATOM 698 C C . ASN A 1 94 ? -6.994 -0.749 -1.553 1.00 90.31 94 ASN A C 1
ATOM 700 O O . ASN A 1 94 ? -7.004 -1.618 -2.427 1.00 90.31 94 ASN A O 1
ATOM 704 N N . SER A 1 95 ? -6.684 0.521 -1.818 1.00 88.06 95 SER A N 1
ATOM 705 C CA . SER A 1 95 ? -6.245 0.962 -3.143 1.00 88.06 95 SER A CA 1
ATOM 706 C C . SER A 1 95 ? -4.923 0.300 -3.537 1.00 88.06 95 SER A C 1
ATOM 708 O O . SER A 1 95 ? -4.758 -0.096 -4.692 1.00 88.06 95 SER A O 1
ATOM 710 N N . LEU A 1 96 ? -3.999 0.139 -2.585 1.00 87.62 96 LEU A N 1
ATOM 711 C CA . LEU A 1 96 ? -2.734 -0.562 -2.787 1.00 87.62 96 LEU A CA 1
ATOM 712 C C . LEU A 1 96 ? -2.973 -2.047 -3.092 1.00 87.62 96 LEU A C 1
ATOM 714 O O . LEU A 1 96 ? -2.429 -2.569 -4.064 1.00 87.62 96 LEU A O 1
ATOM 718 N N . ARG A 1 97 ? -3.862 -2.702 -2.334 1.00 88.69 97 ARG A N 1
ATOM 719 C CA . ARG A 1 97 ? -4.300 -4.085 -2.573 1.00 88.69 97 ARG A CA 1
ATOM 720 C C . ARG A 1 97 ? -4.860 -4.269 -3.983 1.00 88.69 97 ARG A C 1
ATOM 722 O O . ARG A 1 97 ? -4.447 -5.182 -4.688 1.00 88.69 97 ARG A O 1
ATOM 729 N N . GLN A 1 98 ? -5.761 -3.390 -4.418 1.00 86.25 98 GLN A N 1
ATOM 730 C CA . GLN A 1 98 ? -6.337 -3.446 -5.766 1.00 86.25 98 GLN A CA 1
ATOM 731 C C . GLN A 1 98 ? -5.279 -3.249 -6.855 1.00 86.25 98 GLN A C 1
ATOM 733 O O . GLN A 1 98 ? -5.269 -3.995 -7.830 1.00 86.25 98 GLN A O 1
ATOM 738 N N . GLY A 1 99 ? -4.350 -2.305 -6.674 1.00 83.88 99 GLY A N 1
ATOM 739 C CA . GLY A 1 99 ? -3.250 -2.085 -7.618 1.00 83.88 99 GLY A CA 1
ATOM 740 C C . GLY A 1 99 ? -2.355 -3.315 -7.814 1.00 83.88 99 GLY A C 1
ATOM 741 O O . GLY A 1 99 ? -1.850 -3.529 -8.915 1.00 83.88 99 GLY A O 1
ATOM 742 N N . LEU A 1 100 ? -2.210 -4.139 -6.772 1.00 83.69 100 LEU A N 1
ATOM 743 C CA . LEU A 1 100 ? -1.453 -5.395 -6.792 1.00 83.69 100 LEU A CA 1
ATOM 744 C C . LEU A 1 100 ? -2.231 -6.592 -7.358 1.00 83.69 100 LEU A C 1
ATOM 746 O O . LEU A 1 100 ? -1.615 -7.597 -7.681 1.00 83.69 100 LEU A O 1
ATOM 750 N N . LEU A 1 101 ? -3.562 -6.527 -7.455 1.00 81.44 101 LEU A N 1
ATOM 751 C CA . LEU A 1 101 ? -4.384 -7.618 -8.004 1.00 81.44 101 LEU A CA 1
ATOM 752 C C . LEU A 1 101 ? -4.590 -7.516 -9.523 1.00 81.44 101 LEU A C 1
ATOM 754 O O . LEU A 1 101 ? -4.996 -8.490 -10.149 1.00 81.44 101 LEU A O 1
ATOM 758 N N . VAL A 1 102 ? -4.332 -6.350 -10.123 1.00 72.31 102 VAL A N 1
ATOM 759 C CA . VAL A 1 102 ? -4.477 -6.097 -11.574 1.00 72.31 102 VAL A CA 1
ATOM 760 C C . VAL A 1 102 ? -3.117 -6.219 -12.299 1.00 72.31 102 VAL A C 1
ATOM 762 O O . VAL A 1 102 ? -2.837 -5.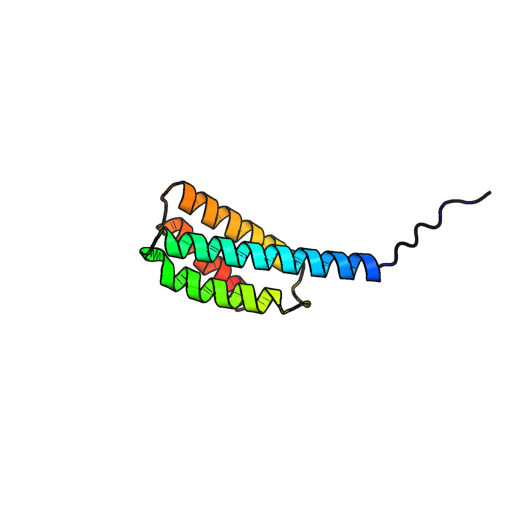546 -13.295 1.00 72.31 102 VAL A O 1
ATOM 765 N N . THR A 1 103 ? -2.207 -7.035 -11.766 1.00 56.97 103 THR A N 1
ATOM 766 C CA . THR A 1 103 ? -0.898 -7.379 -12.356 1.00 56.97 103 THR A CA 1
ATOM 767 C C . THR A 1 103 ? -0.915 -8.808 -12.855 1.00 56.97 103 THR A C 1
ATOM 769 O O . THR A 1 103 ? -0.491 -8.992 -14.013 1.00 56.97 103 THR A O 1
#

Foldseek 3Di:
DDDDDPCPDPVVVLVVVLVVLLVLLVVLLVLLCVLCVVDVVCVVLSVLLSVLSNVVSVDSPDDPVLSVLLSVLSVQLVVCVVVVNNVSNNVSSVVSSVSSVVD

Sequence (103 aa):
MNDTSCNATSSDLAGDEKRANRARLAMATFFIAAIALVSPSLAEECSDTAGLVRAAARDDSMPRDKMHTLERALERALGHHARGDDLACRLEINSLRQGLLVT

Secondary structure (DSSP, 8-state):
---------HHHHHHHHHHHHHHHHHHHHHHHHHHHHH-GGGHHHHHHHHHHHHHHHH-TT--HHHHHHHHHHHHHHHHHHHTT-HHHHHHHHHHHHHHHH--

Radius of gyration: 16.88 Å; chains: 1; bounding box: 52×24×45 Å

pLDDT: mean 81.87, std 12.99, range [38.81, 93.0]